Protein AF-A0A538U8F3-F1 (afdb_monomer_lite)

Structure (mmCIF, N/CA/C/O backbone):
data_AF-A0A538U8F3-F1
#
_entry.id   AF-A0A538U8F3-F1
#
loop_
_atom_site.group_PDB
_atom_site.id
_atom_site.type_symbol
_atom_site.label_atom_id
_atom_site.label_alt_id
_atom_site.label_comp_id
_atom_site.label_asym_id
_atom_site.label_entity_id
_atom_site.label_seq_id
_atom_site.pdbx_PDB_ins_code
_atom_site.Cartn_x
_atom_site.Cartn_y
_atom_site.Cartn_z
_atom_site.occupancy
_atom_site.B_iso_or_equiv
_atom_site.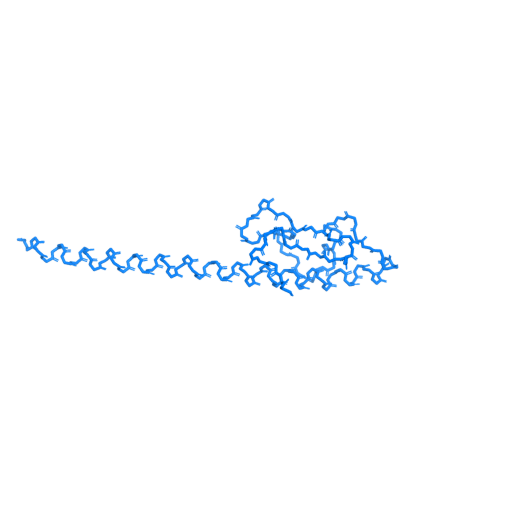auth_seq_id
_atom_site.auth_comp_id
_atom_site.auth_asym_id
_atom_site.auth_atom_id
_atom_site.pdbx_PDB_model_num
ATOM 1 N N . MET A 1 1 ? -31.298 -7.648 46.195 1.00 55.22 1 MET A N 1
ATOM 2 C CA . MET A 1 1 ? -30.457 -7.350 45.011 1.00 55.22 1 MET A CA 1
ATOM 3 C C . MET A 1 1 ? -30.024 -5.895 45.076 1.00 55.22 1 MET A C 1
ATOM 5 O O . MET A 1 1 ? -30.878 -5.025 45.153 1.00 55.22 1 MET A O 1
ATOM 9 N N . ASN A 1 2 ? -28.718 -5.623 45.110 1.00 70.69 2 ASN A N 1
ATOM 10 C CA . ASN A 1 2 ? -28.190 -4.262 45.241 1.00 70.69 2 ASN A CA 1
ATOM 11 C C . ASN A 1 2 ? -28.127 -3.582 43.863 1.00 70.69 2 ASN A C 1
ATOM 13 O O . ASN A 1 2 ? -27.053 -3.518 43.268 1.00 70.69 2 ASN A O 1
ATOM 17 N N . LEU A 1 3 ? -29.267 -3.075 43.376 1.00 72.75 3 LEU A N 1
ATOM 18 C CA . LEU A 1 3 ? -29.376 -2.240 42.166 1.00 72.75 3 LEU A CA 1
ATOM 19 C C . LEU A 1 3 ? -28.210 -1.239 41.978 1.00 72.75 3 LEU A C 1
ATOM 21 O O . LEU A 1 3 ? -27.643 -1.208 40.888 1.00 72.75 3 LEU A O 1
ATOM 25 N N . PRO A 1 4 ? -27.775 -0.473 43.003 1.00 82.12 4 PRO A N 1
ATOM 26 C CA . PRO A 1 4 ? -26.681 0.489 42.827 1.00 82.12 4 PRO A CA 1
ATOM 27 C C . PRO A 1 4 ? -25.331 -0.161 42.493 1.00 82.12 4 PRO A C 1
ATOM 29 O O . PRO A 1 4 ? -24.549 0.402 41.731 1.00 82.12 4 PRO A O 1
ATOM 32 N N . LYS A 1 5 ? -25.057 -1.371 43.001 1.00 81.38 5 LYS A N 1
ATOM 33 C CA . LYS A 1 5 ? -23.821 -2.101 42.674 1.00 81.38 5 LYS A CA 1
ATOM 34 C C . LYS A 1 5 ? -23.823 -2.571 41.219 1.00 81.38 5 LYS A C 1
ATOM 36 O O . LYS A 1 5 ? -22.776 -2.581 40.586 1.00 81.38 5 LYS A O 1
ATOM 41 N N . PHE A 1 6 ? -24.994 -2.915 40.683 1.00 87.19 6 PHE A N 1
ATOM 42 C CA . PHE A 1 6 ? -25.138 -3.314 39.285 1.00 87.19 6 PHE A CA 1
ATOM 43 C C . PHE A 1 6 ? -24.835 -2.151 38.329 1.00 87.19 6 PHE A C 1
ATOM 45 O O . PHE A 1 6 ? -24.050 -2.321 37.401 1.00 87.19 6 PHE A O 1
ATOM 52 N N . PHE A 1 7 ? -25.370 -0.954 38.596 1.00 90.19 7 PHE A N 1
ATOM 53 C CA . PHE A 1 7 ? -25.073 0.235 37.786 1.00 90.19 7 PHE A CA 1
ATOM 54 C C . PHE A 1 7 ? -23.598 0.636 37.839 1.00 90.19 7 PHE A C 1
ATOM 56 O O . PHE A 1 7 ? -23.032 0.989 36.808 1.00 90.19 7 PHE A O 1
ATOM 63 N N . ALA A 1 8 ? -22.960 0.530 39.009 1.00 89.75 8 ALA A N 1
ATOM 64 C CA . ALA A 1 8 ? -21.532 0.807 39.140 1.00 89.75 8 ALA A CA 1
ATOM 65 C C . ALA A 1 8 ? -20.683 -0.146 38.280 1.00 89.75 8 ALA A C 1
ATOM 67 O O . ALA A 1 8 ? -19.805 0.302 37.547 1.00 89.75 8 ALA A O 1
ATOM 68 N N . VAL A 1 9 ? -20.977 -1.451 38.313 1.00 91.69 9 VAL A N 1
ATOM 69 C CA . VAL A 1 9 ? -20.270 -2.446 37.489 1.00 91.69 9 VAL A CA 1
ATOM 70 C C . VAL A 1 9 ? -20.525 -2.209 35.999 1.00 91.69 9 VAL A C 1
ATOM 72 O O . VAL A 1 9 ? -19.580 -2.214 35.214 1.00 91.69 9 VAL A O 1
ATOM 75 N N . ALA A 1 10 ? -21.772 -1.942 35.605 1.00 91.44 10 ALA A N 1
ATOM 76 C CA . ALA A 1 10 ? -22.115 -1.657 34.215 1.00 91.44 10 ALA A CA 1
ATOM 77 C C . ALA A 1 10 ? -21.381 -0.414 33.681 1.00 91.44 10 ALA A C 1
ATOM 79 O O . ALA A 1 10 ? -20.826 -0.456 32.587 1.00 91.44 10 ALA A O 1
ATOM 80 N N . ALA A 1 11 ? -21.309 0.665 34.468 1.00 91.56 11 ALA A N 1
ATOM 81 C CA . ALA A 1 11 ? -20.599 1.884 34.083 1.00 91.56 11 ALA A CA 1
ATOM 82 C C . ALA A 1 11 ? -19.094 1.644 33.870 1.00 91.56 11 ALA A C 1
ATOM 84 O O . ALA A 1 11 ? -18.521 2.137 32.896 1.00 91.56 11 ALA A O 1
ATOM 85 N N . ILE A 1 12 ? -18.461 0.846 34.738 1.00 93.88 12 ILE A N 1
ATOM 86 C CA . ILE A 1 12 ? -17.047 0.469 34.593 1.00 93.88 12 ILE A CA 1
ATOM 87 C C . ILE A 1 12 ? -16.839 -0.333 33.304 1.00 93.88 12 ILE A C 1
ATOM 89 O O . ILE A 1 12 ? -15.941 -0.017 32.527 1.00 93.88 12 ILE A O 1
ATOM 93 N N . LEU A 1 13 ? -17.690 -1.330 33.040 1.00 94.25 13 LEU A N 1
ATOM 94 C CA . LEU A 1 13 ? -17.584 -2.165 31.841 1.00 94.25 13 LEU A CA 1
ATOM 95 C C . LEU A 1 13 ? -17.782 -1.365 30.550 1.00 94.25 13 LEU A C 1
ATOM 97 O O . LEU A 1 13 ? -17.010 -1.540 29.612 1.00 94.25 13 LEU A O 1
ATOM 101 N N . ILE A 1 14 ? -18.763 -0.457 30.509 1.00 94.62 14 ILE A N 1
ATOM 102 C CA . ILE A 1 14 ? -18.997 0.419 29.348 1.00 94.62 14 ILE A CA 1
ATOM 103 C C . ILE A 1 14 ? -17.779 1.309 29.101 1.00 94.62 14 ILE A C 1
ATOM 105 O O . ILE A 1 14 ? -17.324 1.436 27.967 1.00 94.62 14 ILE A O 1
ATOM 109 N N . THR A 1 15 ? -17.219 1.888 30.162 1.00 93.94 15 THR A N 1
ATOM 110 C CA . THR A 1 15 ? -16.042 2.754 30.055 1.00 93.94 15 THR A CA 1
ATOM 111 C C . THR A 1 15 ? -14.832 1.974 29.533 1.00 93.94 15 THR A C 1
ATOM 113 O O . THR A 1 15 ? -14.152 2.430 28.617 1.00 93.94 15 THR A O 1
ATOM 116 N N . LEU A 1 16 ? -14.589 0.767 30.053 1.00 94.50 16 LEU A N 1
ATOM 117 C CA . LEU A 1 16 ? -13.506 -0.100 29.580 1.00 94.50 16 LEU A CA 1
ATOM 118 C C . LEU A 1 16 ? -13.698 -0.513 28.118 1.00 94.50 16 LEU A C 1
ATOM 120 O O . LEU A 1 16 ? -12.745 -0.463 27.342 1.00 94.50 16 LEU A O 1
ATOM 124 N N . ALA A 1 17 ? -14.922 -0.870 27.725 1.00 93.31 17 ALA A N 1
ATOM 125 C CA . ALA A 1 17 ? -15.239 -1.199 26.340 1.00 93.31 17 ALA A CA 1
ATOM 126 C C . ALA A 1 17 ? -15.008 0.002 25.408 1.00 93.31 17 ALA A C 1
ATOM 128 O O . ALA A 1 17 ? -14.427 -0.162 24.336 1.00 93.31 17 ALA A O 1
ATOM 129 N N . ALA A 1 18 ? -15.377 1.213 25.838 1.00 92.88 18 ALA A N 1
ATOM 130 C CA . ALA A 1 18 ? -15.135 2.436 25.081 1.00 92.88 18 ALA A CA 1
ATOM 131 C C . ALA A 1 18 ? -13.631 2.673 24.854 1.00 92.88 18 ALA A C 1
ATOM 133 O O . ALA A 1 18 ? -13.203 2.825 23.710 1.00 92.88 18 ALA A O 1
ATOM 134 N N . PHE A 1 19 ? -12.807 2.612 25.906 1.00 93.25 19 PHE A N 1
ATOM 135 C CA . PHE A 1 19 ? -11.350 2.761 25.776 1.00 93.25 19 PHE A CA 1
ATOM 136 C C . PHE A 1 19 ? -10.701 1.653 24.942 1.00 93.25 19 PHE A C 1
ATOM 138 O O . PHE A 1 19 ? -9.789 1.934 24.161 1.00 93.25 19 PHE A O 1
ATOM 145 N N . GLY A 1 20 ? -11.182 0.415 25.072 1.00 90.69 20 GLY A N 1
ATOM 146 C CA . GLY A 1 20 ? -10.735 -0.704 24.247 1.00 90.69 20 GLY A CA 1
ATOM 147 C C . GLY A 1 20 ? -11.031 -0.465 22.768 1.00 90.69 20 GLY A C 1
ATOM 148 O O . GLY A 1 20 ? -10.148 -0.624 21.929 1.00 90.69 20 GLY A O 1
ATOM 149 N N . SER A 1 21 ? -12.242 0.001 22.456 1.00 91.31 21 SER A N 1
ATOM 150 C CA . SER A 1 21 ? -12.660 0.285 21.081 1.00 91.31 21 SER A CA 1
ATOM 151 C C . SER A 1 21 ? -11.863 1.434 20.451 1.00 91.31 21 SER A C 1
ATOM 153 O O . SER A 1 21 ? -11.371 1.293 19.336 1.00 91.31 21 SER A O 1
ATOM 155 N N . LEU A 1 22 ? -11.634 2.526 21.188 1.00 89.44 22 LEU A N 1
ATOM 156 C CA . LEU A 1 22 ? -10.825 3.657 20.723 1.00 89.44 22 LEU A CA 1
ATOM 157 C C . LEU A 1 22 ? -9.367 3.255 20.485 1.00 89.44 22 LEU A C 1
ATOM 159 O O . LEU A 1 22 ? -8.792 3.593 19.453 1.00 89.44 22 LEU A O 1
ATOM 163 N N . SER A 1 23 ? -8.783 2.495 21.416 1.00 90.19 23 SER A N 1
ATOM 164 C CA . SER A 1 23 ? -7.417 1.974 21.274 1.00 90.19 23 SER A CA 1
ATOM 165 C C . SER A 1 23 ? -7.285 1.073 20.047 1.00 90.19 23 SER A C 1
ATOM 167 O O . SER A 1 23 ? -6.299 1.160 19.319 1.00 90.19 23 SER A O 1
ATOM 169 N N . TYR A 1 24 ? -8.292 0.233 19.799 1.00 88.50 24 TYR A N 1
ATOM 170 C CA . TYR A 1 24 ? -8.330 -0.647 18.639 1.00 88.50 24 TYR A CA 1
ATOM 171 C C . TYR A 1 24 ? -8.402 0.136 17.324 1.00 88.50 24 TYR A C 1
ATOM 173 O O . TYR A 1 24 ? -7.601 -0.123 16.429 1.00 88.50 24 TYR A O 1
ATOM 181 N N . VAL A 1 25 ? -9.296 1.127 17.221 1.00 86.00 25 VAL A N 1
ATOM 182 C CA . VAL A 1 25 ? -9.421 1.980 16.024 1.00 86.00 25 VAL A CA 1
ATOM 183 C C . VAL A 1 25 ? -8.110 2.713 15.740 1.00 86.00 25 VAL A C 1
ATOM 185 O O . VAL A 1 25 ? -7.591 2.635 14.631 1.00 86.00 25 VAL A O 1
ATOM 188 N N . TYR A 1 26 ? -7.515 3.335 16.761 1.00 85.56 26 TYR A N 1
ATOM 189 C CA . TYR A 1 26 ? -6.239 4.034 16.610 1.00 85.56 26 TYR A CA 1
ATOM 190 C C . TYR A 1 26 ? -5.103 3.094 16.179 1.00 85.56 26 TYR A C 1
ATOM 192 O O . TYR A 1 26 ? -4.277 3.442 15.334 1.00 85.56 26 TYR A O 1
ATOM 200 N N . SER A 1 27 ? -5.058 1.881 16.739 1.00 86.19 27 SER A N 1
ATOM 201 C CA . SER A 1 27 ? -4.069 0.879 16.343 1.00 86.19 27 SER A CA 1
ATOM 202 C C . SER A 1 27 ? -4.258 0.435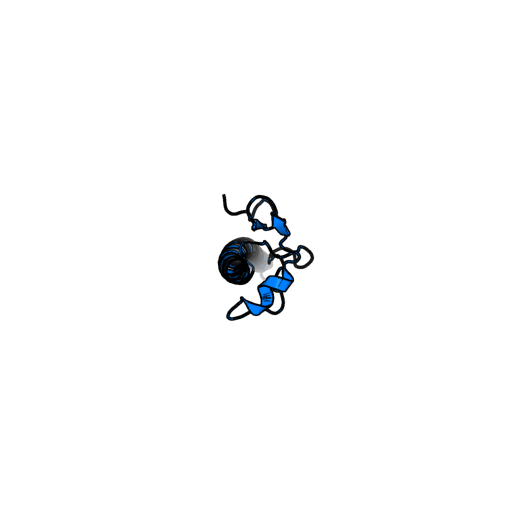 14.893 1.00 86.19 27 SER A C 1
ATOM 204 O O . SER A 1 27 ? -3.264 0.275 14.190 1.00 86.19 27 SER A O 1
ATOM 206 N N . GLN A 1 28 ? -5.499 0.240 14.442 1.00 86.31 28 GLN A N 1
ATOM 207 C CA . GLN A 1 28 ? -5.803 -0.144 13.061 1.00 86.31 28 GLN A CA 1
ATOM 208 C C . GLN A 1 28 ? -5.345 0.930 12.069 1.00 86.31 28 GLN A C 1
ATOM 210 O O . GLN A 1 28 ? -4.598 0.616 11.144 1.00 86.31 28 GLN A O 1
ATOM 215 N N . GLU A 1 29 ? -5.673 2.203 12.313 1.00 83.38 29 GLU A N 1
ATOM 216 C CA . GLU A 1 29 ? -5.243 3.317 11.453 1.00 83.38 29 GLU A CA 1
ATOM 217 C C . GLU A 1 29 ? -3.714 3.394 11.326 1.00 83.38 29 GLU A C 1
ATOM 219 O O . GLU A 1 29 ? -3.164 3.576 10.235 1.00 83.38 29 GLU A O 1
ATOM 224 N N . LYS A 1 30 ? -2.988 3.217 12.439 1.00 84.31 30 LYS A N 1
ATOM 225 C CA . LYS A 1 30 ? -1.518 3.218 12.421 1.00 84.31 30 LYS A CA 1
ATOM 226 C C . LYS A 1 30 ? -0.951 2.040 11.644 1.00 84.31 30 LYS A C 1
ATOM 228 O O . LYS A 1 30 ? -0.032 2.244 10.849 1.00 84.31 30 LYS A O 1
ATOM 233 N N . THR A 1 31 ? -1.488 0.840 11.846 1.00 86.25 31 THR A N 1
ATOM 234 C CA . THR A 1 31 ? -1.063 -0.356 11.111 1.00 86.25 31 THR A CA 1
ATOM 235 C C . THR A 1 31 ? -1.300 -0.187 9.614 1.00 86.25 31 THR A C 1
ATOM 237 O O . THR A 1 31 ? -0.389 -0.439 8.829 1.00 86.25 31 THR A O 1
ATOM 240 N N . GLN A 1 32 ? -2.467 0.321 9.211 1.00 84.88 32 GLN A N 1
ATOM 241 C CA . GLN A 1 32 ? -2.790 0.583 7.806 1.00 84.88 32 GLN A CA 1
ATOM 242 C C . GLN A 1 32 ? -1.845 1.611 7.180 1.00 84.88 32 GLN A C 1
ATOM 244 O O . GLN A 1 32 ? -1.373 1.411 6.061 1.00 84.88 32 GLN A O 1
ATOM 249 N N . ARG A 1 33 ? -1.500 2.682 7.905 1.00 83.31 33 ARG A N 1
ATOM 250 C CA . ARG A 1 33 ? -0.525 3.671 7.430 1.00 83.31 33 ARG A CA 1
ATOM 251 C C . ARG A 1 33 ? 0.865 3.062 7.242 1.00 83.31 33 ARG A C 1
ATOM 253 O O . ARG A 1 33 ? 1.503 3.320 6.225 1.00 83.31 33 ARG A O 1
ATOM 260 N N . ILE A 1 34 ? 1.331 2.255 8.197 1.00 85.25 34 ILE A N 1
ATOM 261 C CA . ILE A 1 34 ? 2.627 1.565 8.102 1.00 85.25 34 ILE A CA 1
ATOM 262 C C . ILE A 1 34 ? 2.627 0.596 6.915 1.00 85.25 34 ILE A C 1
ATOM 264 O O . ILE A 1 34 ? 3.561 0.624 6.118 1.00 85.25 34 ILE A O 1
ATOM 268 N N . ALA A 1 35 ? 1.567 -0.199 6.755 1.00 84.69 35 ALA A N 1
ATOM 269 C CA . ALA A 1 35 ? 1.406 -1.102 5.620 1.00 84.69 35 ALA A CA 1
ATOM 270 C C . ALA A 1 35 ? 1.402 -0.339 4.287 1.00 84.69 35 ALA A C 1
ATOM 272 O O . ALA A 1 35 ? 2.056 -0.750 3.336 1.00 84.69 35 ALA A O 1
ATOM 273 N N . CYS A 1 36 ? 0.734 0.815 4.228 1.00 83.44 36 CYS A N 1
ATOM 274 C CA . CYS A 1 36 ? 0.690 1.645 3.029 1.00 83.44 36 CYS A CA 1
ATOM 275 C C . CYS A 1 36 ? 2.074 2.189 2.641 1.00 83.44 36 CYS A C 1
ATOM 277 O O . CYS A 1 36 ? 2.427 2.175 1.461 1.00 83.44 36 CYS A O 1
ATOM 279 N N . ILE A 1 37 ? 2.860 2.649 3.620 1.00 82.81 37 ILE A N 1
ATOM 280 C CA . ILE A 1 37 ? 4.239 3.116 3.408 1.00 82.81 37 ILE A CA 1
ATOM 281 C C . ILE A 1 37 ? 5.132 1.954 2.969 1.00 82.81 37 ILE A C 1
ATOM 283 O O . ILE A 1 37 ? 5.890 2.088 2.014 1.00 82.81 37 ILE A O 1
ATOM 287 N N . HIS A 1 38 ? 5.015 0.802 3.631 1.00 85.44 38 HIS A N 1
ATOM 288 C CA . HIS A 1 38 ? 5.767 -0.392 3.264 1.00 85.44 38 HIS A CA 1
ATOM 289 C C . HIS A 1 38 ? 5.454 -0.832 1.827 1.00 85.44 38 HIS A C 1
ATOM 291 O O . HIS A 1 38 ? 6.372 -1.038 1.041 1.00 85.44 38 HIS A O 1
ATOM 297 N N . ASN A 1 39 ? 4.176 -0.872 1.443 1.00 83.75 39 ASN A N 1
ATOM 298 C CA . ASN A 1 39 ? 3.762 -1.200 0.080 1.00 83.75 39 ASN A CA 1
ATOM 299 C C . ASN A 1 39 ? 4.320 -0.206 -0.950 1.00 83.75 39 ASN A C 1
ATOM 301 O O . ASN A 1 39 ? 4.757 -0.635 -2.012 1.00 83.75 39 ASN A O 1
ATOM 305 N N . GLN A 1 40 ? 4.355 1.098 -0.645 1.00 81.38 40 GLN A N 1
ATOM 306 C CA . GLN A 1 40 ? 4.978 2.099 -1.528 1.00 81.38 40 GLN A CA 1
ATOM 307 C C . GLN A 1 40 ? 6.469 1.823 -1.735 1.00 81.38 40 GLN A C 1
ATOM 309 O O . GLN A 1 40 ? 6.954 1.915 -2.861 1.00 81.38 40 GLN A O 1
ATOM 314 N N . GLU A 1 41 ? 7.182 1.452 -0.673 1.00 84.12 41 GLU A N 1
ATOM 315 C CA . GLU A 1 41 ? 8.612 1.157 -0.750 1.00 84.12 41 GLU A CA 1
ATOM 316 C C . GLU A 1 41 ? 8.892 -0.121 -1.549 1.00 84.12 41 GLU A C 1
ATOM 318 O O . GLU A 1 41 ? 9.736 -0.116 -2.443 1.00 84.12 41 GLU A O 1
ATOM 323 N N . VAL A 1 42 ? 8.129 -1.192 -1.326 1.00 86.75 42 VAL A N 1
ATOM 324 C CA . VAL A 1 42 ? 8.301 -2.429 -2.105 1.00 86.75 42 VAL A CA 1
ATOM 325 C C . VAL A 1 42 ? 7.905 -2.213 -3.575 1.00 86.75 42 VAL A C 1
ATOM 327 O O . VAL A 1 42 ? 8.585 -2.697 -4.480 1.00 86.75 42 VAL A O 1
ATOM 330 N N . MET A 1 43 ? 6.870 -1.412 -3.858 1.00 86.50 43 MET A N 1
ATOM 331 C CA . MET A 1 43 ? 6.542 -1.011 -5.234 1.00 86.50 43 MET A CA 1
ATOM 332 C C . MET A 1 43 ? 7.646 -0.178 -5.879 1.00 86.50 43 MET A C 1
ATOM 334 O O . MET A 1 43 ? 7.890 -0.331 -7.075 1.00 86.50 43 MET A O 1
ATOM 338 N N . ARG A 1 44 ? 8.323 0.684 -5.115 1.00 85.69 44 ARG A N 1
ATOM 339 C CA . ARG A 1 44 ? 9.478 1.456 -5.586 1.00 85.69 44 ARG A CA 1
ATOM 340 C C . ARG A 1 44 ? 10.631 0.538 -5.979 1.00 85.69 44 ARG A C 1
ATOM 342 O O . ARG A 1 44 ? 11.213 0.725 -7.044 1.00 85.69 44 ARG A O 1
ATOM 349 N N . GLU A 1 45 ? 10.935 -0.474 -5.176 1.00 88.38 45 GLU A N 1
ATOM 350 C CA . GLU A 1 45 ? 11.949 -1.476 -5.523 1.00 88.38 45 GLU A CA 1
ATOM 351 C C . GLU A 1 45 ? 11.555 -2.254 -6.786 1.00 88.38 45 GLU A C 1
ATOM 353 O O . GLU A 1 45 ? 12.325 -2.309 -7.749 1.00 88.38 45 GLU A O 1
ATOM 358 N N . ALA A 1 46 ? 10.323 -2.769 -6.842 1.00 89.12 46 ALA A N 1
ATOM 359 C CA . ALA A 1 46 ? 9.792 -3.476 -8.008 1.00 89.12 46 ALA A CA 1
ATOM 360 C C . ALA A 1 46 ? 9.831 -2.613 -9.282 1.00 89.12 46 ALA A C 1
ATOM 362 O O . ALA A 1 46 ? 10.134 -3.105 -10.370 1.00 89.12 46 ALA A O 1
ATOM 363 N N . MET A 1 47 ? 9.575 -1.310 -9.150 1.00 88.25 47 MET A N 1
ATOM 364 C CA . MET A 1 47 ? 9.661 -0.331 -10.231 1.00 88.25 47 MET A CA 1
ATOM 365 C C . MET A 1 47 ? 11.080 -0.186 -10.770 1.00 88.25 47 MET A C 1
ATOM 367 O O . MET A 1 47 ? 11.280 -0.210 -11.984 1.00 88.25 47 MET A O 1
ATOM 371 N N . ILE A 1 48 ? 12.069 -0.065 -9.882 1.00 88.56 48 ILE A N 1
ATOM 372 C CA . ILE A 1 48 ? 13.480 0.012 -10.270 1.00 88.56 48 ILE A CA 1
ATOM 373 C C . ILE A 1 48 ? 13.861 -1.261 -11.033 1.00 88.56 48 ILE A C 1
ATOM 375 O O . ILE A 1 48 ? 14.424 -1.183 -12.127 1.00 88.56 48 ILE A O 1
ATOM 379 N N . HIS A 1 49 ? 13.476 -2.434 -10.522 1.00 90.75 49 HIS A N 1
ATOM 380 C CA . HIS A 1 49 ? 13.702 -3.701 -11.214 1.00 90.75 49 HIS A CA 1
ATOM 381 C C . HIS A 1 49 ? 13.040 -3.736 -12.599 1.00 90.75 49 HIS A C 1
ATOM 383 O O . HIS A 1 49 ? 13.708 -4.059 -13.585 1.00 90.75 49 HIS A O 1
ATOM 389 N N . TYR A 1 50 ? 11.776 -3.328 -12.709 1.00 91.19 50 TYR A N 1
ATOM 390 C CA . TYR A 1 50 ? 11.079 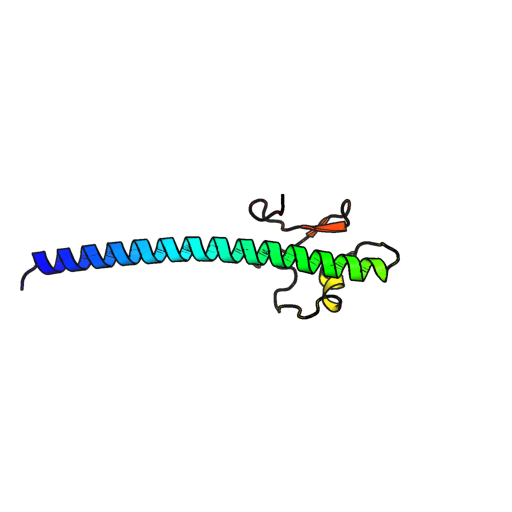-3.233 -13.991 1.00 91.19 50 TYR A CA 1
ATOM 391 C C . TYR A 1 50 ? 11.826 -2.321 -14.973 1.00 91.19 50 TYR A C 1
ATOM 393 O O . TYR A 1 50 ? 12.118 -2.724 -16.101 1.00 91.19 50 TYR A O 1
ATOM 401 N N . GLN A 1 51 ? 12.180 -1.108 -14.546 1.00 89.00 51 GLN A N 1
ATOM 402 C CA . GLN A 1 51 ? 12.831 -0.105 -15.388 1.00 89.00 51 GLN A CA 1
ATOM 403 C C . GLN A 1 51 ? 14.212 -0.560 -15.867 1.00 89.00 51 GLN A C 1
ATOM 405 O O . GLN A 1 51 ? 14.545 -0.343 -17.033 1.00 89.00 51 GLN A O 1
ATOM 410 N N . THR A 1 52 ? 14.994 -1.249 -15.027 1.00 91.12 52 THR A N 1
ATOM 411 C CA . THR A 1 52 ? 16.293 -1.809 -15.450 1.00 91.12 52 THR A CA 1
ATOM 412 C C . THR A 1 52 ? 16.155 -2.825 -16.585 1.00 91.12 52 THR A C 1
ATOM 414 O O . THR A 1 52 ? 17.028 -2.897 -17.448 1.00 91.12 52 THR A O 1
ATOM 417 N N . GLN A 1 53 ? 15.041 -3.560 -16.641 1.00 93.38 53 GLN A N 1
ATOM 418 C CA . GLN A 1 53 ? 14.766 -4.536 -17.700 1.00 93.38 53 GLN A CA 1
ATOM 419 C C . GLN A 1 53 ? 14.074 -3.931 -18.930 1.00 93.38 53 GLN A C 1
ATOM 421 O O . GLN A 1 53 ? 14.138 -4.508 -20.013 1.00 93.38 53 GLN A O 1
ATOM 426 N N . HIS A 1 54 ? 13.449 -2.759 -18.789 1.00 91.81 54 HIS A N 1
ATOM 427 C CA . HIS A 1 54 ? 12.652 -2.107 -19.834 1.00 91.81 54 HIS A CA 1
ATOM 428 C C . HIS A 1 54 ? 13.252 -0.777 -20.317 1.00 91.81 54 HIS A C 1
ATOM 430 O O . HIS A 1 54 ? 12.523 0.113 -20.759 1.00 91.81 54 HIS A O 1
ATOM 436 N N . ALA A 1 55 ? 14.580 -0.636 -20.255 1.00 88.88 55 ALA A N 1
ATOM 437 C CA . ALA A 1 55 ? 15.319 0.541 -20.729 1.00 88.88 55 ALA A CA 1
ATOM 438 C C . ALA A 1 55 ? 14.845 1.873 -20.107 1.00 88.88 55 ALA A C 1
ATOM 440 O O . ALA A 1 55 ? 14.771 2.895 -20.784 1.00 88.88 55 ALA A O 1
ATOM 441 N N . GLY A 1 56 ? 14.495 1.858 -18.819 1.00 84.56 56 GLY A N 1
ATOM 442 C CA . GLY A 1 56 ? 14.040 3.037 -18.078 1.00 84.56 56 GLY A CA 1
ATOM 443 C C . GLY A 1 56 ? 12.570 3.405 -18.293 1.00 84.56 56 GLY A C 1
ATOM 444 O O . GLY A 1 56 ? 12.100 4.364 -17.690 1.00 84.56 56 GLY A O 1
ATOM 445 N N . ASN A 1 57 ? 11.823 2.664 -19.120 1.00 86.00 57 ASN A N 1
ATOM 446 C CA . ASN A 1 57 ? 10.412 2.965 -19.349 1.00 86.00 57 ASN A CA 1
ATOM 447 C C . ASN A 1 57 ? 9.566 2.601 -18.118 1.00 86.00 57 ASN A C 1
ATOM 449 O O . ASN A 1 57 ? 9.698 1.484 -17.607 1.00 86.00 57 ASN A O 1
ATOM 453 N N . PRO A 1 58 ? 8.662 3.487 -17.660 1.00 84.44 58 PRO A N 1
ATOM 454 C CA . PRO A 1 58 ? 7.726 3.147 -16.600 1.00 84.44 58 PRO A CA 1
ATOM 455 C C . PRO A 1 58 ? 6.691 2.121 -17.103 1.00 84.44 58 PRO A C 1
ATOM 457 O O . PRO A 1 58 ? 6.360 2.091 -18.294 1.00 84.44 58 PRO A O 1
ATOM 460 N N . PRO A 1 59 ? 6.136 1.284 -16.216 1.00 87.31 59 PRO A N 1
ATOM 461 C CA . PRO A 1 59 ? 5.090 0.351 -16.581 1.00 87.31 59 PRO A CA 1
ATOM 462 C C . PRO A 1 59 ? 3.802 1.094 -16.933 1.00 87.31 59 PRO A C 1
ATOM 464 O O . PRO A 1 59 ? 3.426 2.079 -16.302 1.00 87.31 59 PRO A O 1
ATOM 467 N N . GLY A 1 60 ? 3.066 0.577 -17.917 1.00 84.81 60 GLY A N 1
ATOM 468 C CA . GLY A 1 60 ? 1.763 1.141 -18.286 1.00 84.81 60 GLY A CA 1
ATOM 469 C C . GLY A 1 60 ? 0.652 0.852 -17.269 1.00 84.81 60 GLY A C 1
ATOM 470 O O . GLY A 1 60 ? -0.398 1.491 -17.315 1.00 84.81 60 GLY A O 1
ATOM 471 N N . ARG A 1 61 ? 0.849 -0.137 -16.385 1.00 84.56 61 ARG A N 1
ATOM 472 C CA . ARG A 1 61 ? -0.115 -0.591 -15.370 1.00 84.56 61 ARG A C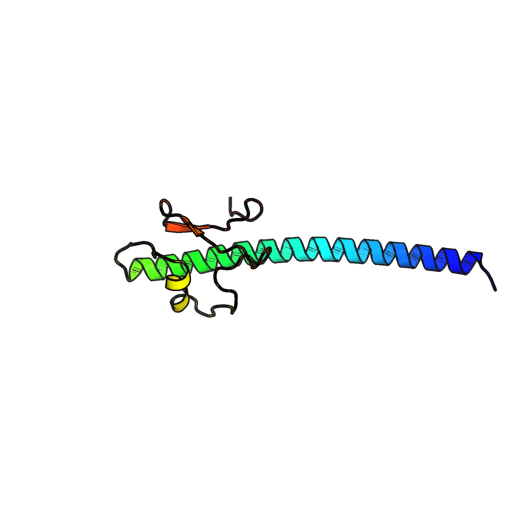A 1
ATOM 473 C C . ARG A 1 61 ? 0.625 -1.124 -14.153 1.00 84.56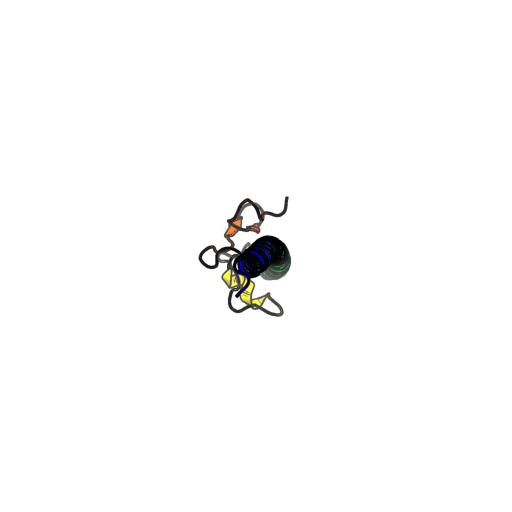 61 ARG A C 1
ATOM 475 O O . ARG A 1 61 ? 1.668 -1.750 -14.310 1.00 84.56 61 ARG A O 1
ATOM 482 N N . ILE A 1 62 ? 0.035 -0.978 -12.970 1.00 84.19 62 ILE A N 1
ATOM 483 C CA . ILE A 1 62 ? 0.659 -1.439 -11.725 1.00 84.19 62 ILE A CA 1
ATOM 484 C C . ILE A 1 62 ? 0.892 -2.950 -11.685 1.00 84.19 62 ILE A C 1
ATOM 486 O O . ILE A 1 62 ? 1.935 -3.398 -11.229 1.00 84.19 62 ILE A O 1
ATOM 490 N N . TRP A 1 63 ? -0.011 -3.735 -12.278 1.00 86.56 63 TRP A N 1
ATOM 491 C CA . TRP A 1 63 ? 0.113 -5.192 -12.389 1.00 86.56 63 TRP A CA 1
ATOM 492 C C . TRP A 1 63 ? 1.358 -5.661 -13.149 1.00 86.56 63 TRP A C 1
ATOM 494 O O . TRP A 1 63 ? 1.787 -6.793 -12.967 1.00 86.56 63 TRP A O 1
ATOM 504 N N . ALA A 1 64 ? 1.977 -4.804 -13.967 1.00 87.81 64 ALA A N 1
ATOM 505 C CA . ALA A 1 64 ? 3.240 -5.135 -14.624 1.00 87.81 64 ALA A CA 1
ATOM 506 C C . ALA A 1 64 ? 4.416 -5.245 -13.633 1.00 87.81 64 ALA A C 1
ATOM 508 O O . ALA A 1 64 ? 5.436 -5.839 -13.967 1.00 87.81 64 ALA A O 1
ATOM 509 N N . LEU A 1 65 ? 4.266 -4.704 -12.419 1.00 87.69 65 LEU A N 1
ATOM 510 C CA . LEU A 1 65 ? 5.233 -4.833 -11.330 1.00 87.69 65 LEU A CA 1
ATOM 511 C C . LEU A 1 65 ? 5.057 -6.131 -10.530 1.00 87.69 65 LEU A C 1
ATOM 513 O O . LEU A 1 65 ? 5.962 -6.493 -9.786 1.00 87.69 65 LEU A O 1
ATOM 517 N N . TRP A 1 66 ? 3.935 -6.847 -10.687 1.00 87.81 66 TRP A N 1
ATOM 518 C CA . TRP A 1 66 ? 3.653 -8.084 -9.945 1.00 87.81 66 TRP A CA 1
ATOM 519 C C . TRP A 1 66 ? 4.788 -9.125 -10.041 1.00 87.81 66 TRP A C 1
ATOM 521 O O . TRP A 1 66 ? 5.177 -9.659 -9.006 1.00 87.81 66 TRP A O 1
ATOM 531 N N . PRO A 1 67 ? 5.398 -9.395 -11.218 1.00 88.44 67 PRO A N 1
ATOM 532 C CA . PRO A 1 67 ? 6.503 -10.357 -11.323 1.00 88.44 67 PRO A CA 1
ATOM 533 C C . PRO A 1 67 ? 7.784 -9.934 -10.591 1.00 88.44 67 PRO A C 1
ATOM 535 O O . PRO A 1 67 ? 8.682 -10.751 -10.413 1.00 88.44 67 PRO A O 1
ATOM 538 N N . TYR A 1 68 ? 7.889 -8.658 -10.219 1.00 87.44 68 TYR A N 1
ATOM 539 C CA . TYR A 1 68 ? 9.051 -8.067 -9.558 1.00 87.44 68 TYR A CA 1
ATOM 540 C C . TYR A 1 68 ? 8.877 -7.977 -8.038 1.00 87.44 68 TYR A C 1
ATOM 542 O O . TYR A 1 68 ? 9.760 -7.470 -7.351 1.00 87.44 68 TYR A O 1
ATOM 550 N N . TYR A 1 69 ? 7.757 -8.474 -7.509 1.00 83.38 69 TYR A N 1
ATOM 551 C CA . TYR A 1 69 ? 7.550 -8.668 -6.081 1.00 83.38 69 TYR A CA 1
ATOM 552 C C . TYR A 1 69 ? 8.092 -10.032 -5.651 1.00 83.38 69 TYR A C 1
ATOM 554 O O . TYR A 1 69 ? 7.700 -11.059 -6.200 1.00 83.38 69 TYR A O 1
ATOM 562 N N . ASN A 1 70 ? 8.949 -10.049 -4.628 1.00 73.50 70 ASN A N 1
ATOM 563 C CA . ASN A 1 70 ? 9.474 -11.300 -4.072 1.00 73.50 70 ASN A CA 1
ATOM 564 C C . ASN A 1 70 ? 8.367 -12.151 -3.415 1.00 73.50 70 ASN A C 1
ATOM 566 O O . ASN A 1 70 ? 8.409 -13.374 -3.497 1.00 73.50 70 ASN A O 1
ATOM 570 N N . GLU A 1 71 ? 7.363 -11.505 -2.812 1.00 75.69 71 GLU A N 1
ATOM 571 C CA . GLU A 1 71 ? 6.208 -12.137 -2.158 1.00 75.69 71 GLU A CA 1
ATOM 572 C C . GLU A 1 71 ? 4.963 -11.263 -2.381 1.00 75.69 71 GLU A C 1
ATOM 574 O O . GLU A 1 71 ? 4.575 -10.471 -1.524 1.00 75.69 71 GLU A O 1
ATOM 579 N N . ALA A 1 72 ? 4.374 -11.321 -3.579 1.00 70.25 72 ALA A N 1
ATOM 580 C CA . ALA A 1 72 ? 3.203 -10.503 -3.896 1.00 70.25 72 ALA A CA 1
ATOM 581 C C . ALA A 1 72 ? 1.996 -10.912 -3.022 1.00 70.25 72 ALA A C 1
ATOM 583 O O . ALA A 1 72 ? 1.570 -12.068 -3.100 1.00 70.25 72 ALA A O 1
ATOM 584 N N . PRO A 1 73 ? 1.434 -10.003 -2.200 1.00 71.75 73 PRO A N 1
ATOM 585 C CA . PRO A 1 73 ? 0.206 -10.284 -1.461 1.00 71.75 73 PRO A CA 1
ATOM 586 C C . PRO A 1 73 ? -0.975 -10.447 -2.430 1.00 71.75 73 PRO A C 1
ATOM 588 O O . PRO A 1 73 ? -0.954 -9.878 -3.521 1.00 71.75 73 PRO A O 1
ATOM 591 N N . GLU A 1 74 ? -2.022 -11.180 -2.027 1.00 76.50 74 GLU A N 1
ATOM 592 C CA . GLU A 1 74 ? -3.240 -11.355 -2.846 1.00 76.50 74 GLU A CA 1
ATOM 593 C C . GLU A 1 74 ? -3.833 -10.004 -3.283 1.00 76.50 74 GLU A C 1
ATOM 595 O O . GLU A 1 74 ? -4.219 -9.837 -4.439 1.00 76.50 74 GLU A O 1
ATOM 600 N N . ASP A 1 75 ? -3.767 -9.006 -2.399 1.00 77.50 75 ASP A N 1
ATOM 601 C CA . ASP A 1 75 ? -4.290 -7.657 -2.616 1.00 77.50 75 ASP A CA 1
ATOM 602 C C . ASP A 1 75 ? -3.231 -6.675 -3.160 1.00 77.50 75 ASP A C 1
ATOM 604 O O . ASP A 1 75 ? -3.244 -5.476 -2.863 1.00 77.50 75 ASP A O 1
ATOM 608 N N . PHE A 1 76 ? -2.264 -7.159 -3.943 1.00 80.44 76 PHE A N 1
ATOM 609 C CA . PHE A 1 76 ? -1.240 -6.312 -4.561 1.00 80.44 76 PHE A CA 1
ATOM 610 C C . PHE A 1 76 ? -1.843 -5.104 -5.282 1.00 80.44 76 PHE A C 1
ATOM 612 O O . PHE A 1 76 ? -2.816 -5.201 -6.031 1.00 80.44 76 PHE A O 1
ATOM 619 N N . GLY A 1 77 ? -1.198 -3.950 -5.125 1.00 79.44 77 GLY A N 1
ATOM 620 C CA . GLY A 1 77 ? -1.635 -2.744 -5.815 1.00 79.44 77 GLY A CA 1
ATOM 621 C C . GLY A 1 77 ? -2.883 -2.108 -5.209 1.00 79.44 77 GLY A C 1
ATOM 622 O O . GLY A 1 77 ? -3.281 -1.067 -5.719 1.00 79.44 77 GLY A O 1
ATOM 623 N N . THR A 1 78 ? -3.457 -2.654 -4.131 1.00 86.62 78 THR A N 1
ATOM 624 C CA . THR A 1 78 ? -4.591 -2.060 -3.403 1.00 86.62 78 THR A CA 1
ATOM 625 C C . THR A 1 78 ? -4.140 -1.338 -2.133 1.00 86.62 78 THR A C 1
ATOM 627 O O . THR A 1 78 ? -3.125 -1.675 -1.518 1.00 86.62 78 THR A O 1
ATOM 630 N N . CYS A 1 79 ? -4.889 -0.314 -1.737 1.00 83.38 79 CYS A N 1
ATOM 631 C CA . CYS A 1 79 ? -4.649 0.437 -0.517 1.00 83.38 79 CYS A CA 1
ATOM 632 C C . CYS A 1 79 ? -5.127 -0.362 0.716 1.00 83.38 79 CYS A C 1
ATOM 634 O O . CYS A 1 79 ? -6.297 -0.725 0.778 1.00 83.38 79 CYS A O 1
ATOM 636 N N . PRO A 1 80 ? -4.297 -0.542 1.764 1.00 83.06 80 PRO A N 1
ATOM 637 C CA . PRO A 1 80 ? -4.695 -1.261 2.987 1.00 83.06 80 PRO A CA 1
ATOM 638 C C . PRO A 1 80 ? -5.820 -0.597 3.801 1.00 83.06 80 PRO A C 1
ATOM 640 O O . PRO A 1 80 ? -6.359 -1.191 4.734 1.00 83.06 80 PRO A O 1
ATOM 643 N N . TYR A 1 81 ? -6.108 0.676 3.520 1.00 81.06 81 TYR A N 1
ATOM 644 C CA . TYR A 1 81 ? -7.203 1.419 4.147 1.00 81.06 81 TYR A CA 1
ATOM 645 C C . TYR A 1 81 ? -8.528 1.224 3.402 1.00 81.06 81 TYR A C 1
ATOM 647 O O . TYR A 1 81 ? -9.584 1.180 4.025 1.00 81.06 81 TYR A O 1
ATOM 655 N N . ASP A 1 82 ? -8.459 1.115 2.075 1.00 82.44 82 ASP A N 1
ATOM 656 C CA . ASP A 1 82 ? -9.611 1.035 1.185 1.00 82.44 82 ASP A CA 1
ATOM 657 C C . ASP A 1 82 ? -9.244 0.143 -0.005 1.00 82.44 82 ASP A C 1
ATOM 659 O O . ASP A 1 82 ? -8.534 0.567 -0.919 1.00 82.44 82 ASP A O 1
ATOM 663 N N . HIS A 1 83 ? -9.701 -1.107 0.029 1.00 80.88 83 HIS A N 1
ATOM 664 C CA . HIS A 1 83 ? -9.362 -2.104 -0.986 1.00 80.88 83 HIS A CA 1
ATOM 665 C C . HIS A 1 83 ? -9.944 -1.781 -2.374 1.00 80.88 83 HIS A C 1
ATOM 667 O O . HIS A 1 83 ? -9.494 -2.363 -3.360 1.00 80.88 83 HIS A O 1
ATOM 673 N N . ASP A 1 84 ? -10.876 -0.825 -2.478 1.00 82.38 84 ASP A N 1
ATOM 674 C CA . ASP A 1 84 ? -11.379 -0.334 -3.766 1.00 82.38 84 ASP A CA 1
ATOM 675 C C . ASP A 1 84 ? -10.405 0.665 -4.421 1.00 82.38 84 ASP A C 1
ATOM 677 O O . ASP A 1 84 ? -10.489 0.950 -5.621 1.00 82.38 84 ASP A O 1
ATOM 681 N N . LEU A 1 85 ? -9.450 1.199 -3.652 1.00 83.44 85 LEU A N 1
ATOM 682 C CA . LEU A 1 85 ? -8.448 2.136 -4.136 1.00 83.44 85 LEU A CA 1
ATOM 683 C C . LEU A 1 85 ? -7.175 1.416 -4.572 1.00 83.44 85 LEU A C 1
ATOM 685 O O . LEU A 1 85 ? -6.459 0.816 -3.771 1.00 83.44 85 LEU A O 1
ATOM 689 N N . LEU A 1 86 ? -6.835 1.573 -5.850 1.00 84.00 86 LEU A N 1
ATOM 690 C CA . LEU A 1 86 ? -5.580 1.084 -6.409 1.00 84.00 86 LEU A CA 1
ATOM 691 C C . LEU A 1 86 ? -4.490 2.155 -6.361 1.00 84.00 86 LEU A C 1
ATOM 693 O O . LEU A 1 86 ? -4.733 3.338 -6.612 1.00 84.00 86 LEU A O 1
ATOM 697 N N . TYR A 1 87 ? -3.263 1.723 -6.097 1.00 83.44 87 TYR A N 1
ATOM 698 C CA . TYR A 1 87 ? -2.074 2.540 -6.289 1.00 83.44 87 TYR A CA 1
ATOM 699 C C . TYR A 1 87 ? -1.950 2.964 -7.756 1.00 83.44 87 TYR A C 1
ATOM 701 O O . TYR A 1 87 ? -2.219 2.197 -8.686 1.00 83.44 87 TYR A O 1
ATOM 709 N N . VAL A 1 88 ? -1.524 4.208 -7.964 1.00 84.69 88 VAL A N 1
ATOM 710 C CA . VAL A 1 88 ? -1.398 4.807 -9.295 1.00 84.69 88 VAL A CA 1
ATOM 711 C C . VAL A 1 88 ? 0.073 5.023 -9.604 1.00 84.69 88 VAL A C 1
ATOM 713 O O . VAL A 1 88 ? 0.829 5.462 -8.744 1.00 84.69 88 VAL A O 1
ATOM 716 N N . ILE A 1 89 ? 0.484 4.727 -10.837 1.00 83.25 89 ILE A N 1
ATOM 717 C CA . ILE A 1 89 ? 1.824 5.078 -11.310 1.00 83.25 89 ILE A CA 1
ATOM 718 C C . ILE A 1 89 ? 1.807 6.552 -11.709 1.00 83.25 89 ILE A C 1
ATOM 720 O O . ILE A 1 89 ? 1.130 6.932 -12.669 1.00 83.25 89 ILE A O 1
ATOM 724 N N . ASP A 1 90 ? 2.560 7.366 -10.984 1.00 81.06 90 ASP A N 1
ATOM 725 C CA . ASP A 1 90 ? 2.890 8.717 -11.403 1.00 81.06 90 ASP A CA 1
ATOM 726 C C . ASP A 1 90 ? 3.849 8.647 -12.597 1.00 81.06 90 ASP A C 1
ATOM 728 O O . ASP A 1 90 ? 4.894 7.998 -12.552 1.00 81.06 90 ASP A O 1
ATOM 732 N N . ARG A 1 91 ? 3.468 9.290 -13.701 1.00 73.75 91 ARG A N 1
ATOM 733 C CA . ARG A 1 91 ? 4.230 9.268 -14.954 1.00 73.75 91 ARG A CA 1
ATOM 734 C C . ARG A 1 91 ? 5.418 10.219 -14.948 1.00 73.75 91 ARG A C 1
ATOM 736 O O . ARG A 1 91 ? 6.318 10.025 -15.758 1.00 73.75 91 ARG A O 1
ATOM 743 N N . GLU A 1 92 ? 5.409 11.232 -14.088 1.00 76.94 92 GLU A N 1
ATOM 744 C CA . GLU A 1 92 ? 6.498 12.206 -14.002 1.00 76.94 92 GLU A CA 1
ATOM 745 C C . GLU A 1 92 ? 7.654 11.648 -13.180 1.00 76.94 92 GLU A C 1
ATOM 747 O O . GLU A 1 92 ? 8.807 11.696 -13.604 1.00 76.94 92 GLU A O 1
ATOM 752 N N . THR A 1 93 ? 7.337 11.064 -12.024 1.00 73.44 93 THR A N 1
ATOM 753 C CA . THR A 1 93 ? 8.335 10.456 -11.134 1.00 73.44 93 THR A CA 1
ATOM 754 C C . THR A 1 93 ? 8.606 8.989 -11.460 1.00 73.44 93 THR A C 1
ATOM 756 O O . THR A 1 93 ? 9.632 8.446 -11.056 1.00 73.44 93 THR A O 1
ATOM 759 N N . GLY A 1 94 ? 7.699 8.333 -12.188 1.00 70.00 94 GLY A N 1
ATOM 760 C CA . GLY A 1 94 ? 7.754 6.898 -12.439 1.00 70.00 94 GLY A CA 1
ATOM 761 C C . GLY A 1 94 ? 7.476 6.067 -11.188 1.00 70.00 94 GLY A C 1
ATOM 762 O O . GLY A 1 94 ? 7.876 4.913 -11.161 1.00 70.00 94 GLY A O 1
ATOM 763 N N . MET A 1 95 ? 6.842 6.628 -10.153 1.00 72.62 95 MET A N 1
ATOM 764 C CA . MET A 1 95 ? 6.672 6.002 -8.835 1.00 72.62 95 MET A CA 1
ATOM 765 C C . MET A 1 95 ? 5.229 5.553 -8.592 1.00 72.62 95 MET A C 1
ATOM 767 O O . MET A 1 95 ? 4.287 6.154 -9.104 1.00 72.62 95 MET A O 1
ATOM 771 N N . ALA A 1 96 ? 5.031 4.510 -7.781 1.00 77.81 96 ALA A N 1
ATOM 772 C CA . ALA A 1 96 ? 3.699 4.135 -7.309 1.00 77.81 96 ALA A CA 1
ATOM 773 C C . ALA A 1 96 ? 3.275 5.042 -6.142 1.00 77.81 96 ALA A C 1
ATOM 775 O O . ALA A 1 96 ? 3.965 5.127 -5.129 1.00 77.81 96 ALA A O 1
ATOM 776 N N . VAL A 1 97 ? 2.130 5.708 -6.276 1.00 79.38 97 VAL A N 1
ATOM 777 C CA . VAL A 1 97 ? 1.611 6.674 -5.303 1.00 79.38 97 VAL A CA 1
ATOM 778 C C . VAL A 1 97 ? 0.301 6.163 -4.719 1.00 79.38 97 VAL A C 1
ATOM 780 O O . VAL A 1 97 ? -0.586 5.701 -5.444 1.00 79.38 97 VAL A O 1
ATOM 783 N N . CYS A 1 98 ? 0.169 6.257 -3.393 1.00 79.75 98 CYS A N 1
ATOM 784 C CA . CYS A 1 98 ? -1.097 5.976 -2.727 1.00 79.75 98 CYS A CA 1
ATOM 785 C C . CYS A 1 98 ? -2.134 7.057 -3.092 1.00 79.75 98 CYS A C 1
ATOM 787 O O . CYS A 1 98 ? -1.857 8.254 -2.925 1.00 79.75 98 CYS A O 1
ATOM 789 N N . PRO A 1 99 ? -3.342 6.679 -3.546 1.00 74.25 99 PRO A N 1
ATOM 790 C CA . PRO A 1 99 ? -4.394 7.646 -3.852 1.00 74.25 99 PRO A CA 1
ATOM 791 C C . PRO A 1 99 ? -4.871 8.404 -2.605 1.00 74.25 99 PRO A C 1
ATOM 793 O O . PRO A 1 99 ? -5.262 9.566 -2.726 1.00 74.25 99 PRO A O 1
ATOM 796 N N . ASN A 1 100 ? -4.774 7.800 -1.413 1.00 75.12 100 ASN A N 1
ATOM 797 C CA . ASN A 1 100 ? -5.138 8.445 -0.154 1.00 75.12 100 ASN A CA 1
ATOM 798 C C . ASN A 1 100 ? -4.071 9.493 0.257 1.00 75.12 100 ASN A C 1
ATOM 800 O O . ASN A 1 100 ? -2.923 9.116 0.516 1.00 75.12 100 ASN A O 1
ATOM 804 N N . PRO A 1 101 ? -4.421 10.795 0.333 1.00 68.62 101 PRO A N 1
ATOM 805 C CA . PRO A 1 101 ? -3.478 11.867 0.656 1.00 68.62 101 PRO A CA 1
ATOM 806 C C . PRO A 1 101 ? -2.878 11.766 2.066 1.00 68.62 101 PRO A C 1
ATOM 808 O O . PRO A 1 101 ? -1.725 12.151 2.245 1.00 68.62 101 PRO A O 1
ATOM 811 N N . ASP A 1 102 ? -3.592 11.190 3.035 1.00 69.44 102 ASP A N 1
ATOM 812 C CA . ASP A 1 102 ? -3.136 11.089 4.430 1.00 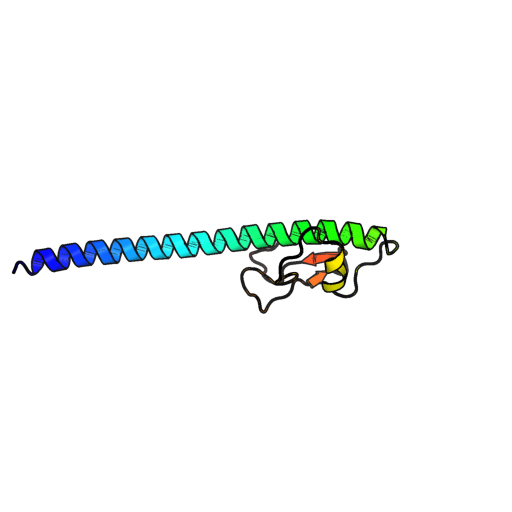69.44 102 ASP A CA 1
ATOM 813 C C . ASP A 1 102 ? -2.019 10.045 4.621 1.00 69.44 102 ASP A C 1
ATOM 815 O O . ASP A 1 102 ? -1.318 10.014 5.641 1.00 69.44 102 ASP A O 1
ATOM 819 N N . HIS A 1 103 ? -1.828 9.180 3.621 1.00 65.00 103 HIS A N 1
ATOM 820 C CA . HIS A 1 103 ? -0.873 8.072 3.638 1.00 65.00 103 HIS A CA 1
ATOM 821 C C . HIS A 1 103 ? 0.256 8.224 2.611 1.00 65.00 103 HIS A C 1
ATOM 823 O O . HIS A 1 103 ? 1.020 7.282 2.387 1.00 65.00 103 HIS A O 1
ATOM 829 N N . ARG A 1 104 ? 0.385 9.397 1.983 1.00 60.84 104 ARG A N 1
ATOM 830 C CA . ARG A 1 104 ? 1.515 9.686 1.095 1.00 60.84 104 ARG A CA 1
ATOM 831 C C . ARG A 1 104 ? 2.797 9.821 1.913 1.00 60.84 104 ARG A C 1
ATOM 833 O O . ARG A 1 104 ? 2.791 10.407 2.999 1.00 60.84 104 ARG A O 1
ATOM 840 N N . ILE A 1 105 ? 3.886 9.258 1.398 1.00 59.94 105 ILE A N 1
ATOM 841 C CA . ILE A 1 105 ? 5.223 9.557 1.912 1.00 59.94 105 ILE A CA 1
ATOM 842 C C . ILE A 1 105 ? 5.501 11.041 1.587 1.00 59.94 105 ILE A C 1
ATOM 844 O O . ILE A 1 105 ? 5.237 11.445 0.452 1.00 59.94 105 ILE A O 1
ATOM 848 N N . PRO A 1 106 ? 5.915 11.862 2.570 1.00 52.94 106 PRO A N 1
ATOM 849 C CA . PRO A 1 106 ? 6.264 13.264 2.344 1.00 52.94 106 PRO A CA 1
ATOM 850 C C . PRO A 1 106 ? 7.508 13.435 1.467 1.00 52.94 106 PRO A C 1
ATOM 852 O O . PRO A 1 106 ? 8.378 12.535 1.483 1.00 52.94 106 PRO A O 1
#

Foldseek 3Di:
DPPVVVVVVVVVVVVVVVVVVVVVVVVLVVVLLVVLVVLQVQLVQLQVVLCVVVVNAQDPDSVVSVVSRPDADPLRQARSVGSVFGFDQDRVVSGTAGPDPVNGDD

Secondary structure (DSSP, 8-state):
--HHHHHHHHHHHHHHHHHHHHHHHHHHHHHHHHHHHHHHHHHHHHHHHHHHHTTTPPPSSGGGGGGG-TT--TTTTEETTEEEEEPEE-TTT--EE-SSGGG---

pLDDT: mean 83.12, std 8.29, range [52.94, 94.62]

Organism: Eiseniibacteriota bacterium (NCBI:txid2212470)

Radius of gyration: 21.61 Å; chains: 1; bounding box: 47×25×66 Å

Sequence (106 aa):
MNLPKFFAVAAILITLAAFGSLSYVYSQEKTQRIACIHNQEVMREAMIHYQTQHAGNPPGRIWALWPYYNEAPEDFGTCPYDHDLLYVIDRETGMAVCPNPDHRIP